Protein AF-A0A1V5BMU2-F1 (afdb_monomer)

pLDDT: mean 91.05, std 5.63, range [59.19, 98.0]

Foldseek 3Di:
DLCCCLPPDPAQEDEEEAPVVVLDDPVVSVCSNVVSNHHYHYHDPDLLNCLVDQWDFDDDPNGTDDIDGRDPVSVVVNVVVVVVVVVVNVCVVCVVVVHDDDPVVVD

Sequence (107 aa):
MIADIALVADAPIVLIDEVENAGIDKHRAVRVLAGHGKIIVTATHDPVLMLMHDRRLVMAGGGMDAVIALDSRERQWLKYLSGLDATLLSARDRLREGYRLNPEELA

Structure (mmCIF, N/CA/C/O backbone):
data_AF-A0A1V5BMU2-F1
#
_entry.id   AF-A0A1V5BMU2-F1
#
loop_
_atom_site.group_PDB
_atom_site.id
_atom_site.type_symbol
_atom_site.label_atom_id
_atom_site.label_alt_id
_atom_site.label_comp_id
_atom_site.label_asym_id
_atom_site.label_entity_id
_atom_site.label_seq_id
_atom_site.pdbx_PDB_ins_code
_atom_site.Cartn_x
_atom_site.Cartn_y
_atom_site.Cartn_z
_atom_site.occupancy
_atom_site.B_iso_or_equiv
_atom_site.auth_seq_id
_atom_site.auth_comp_id
_atom_site.auth_asym_id
_atom_site.auth_atom_id
_atom_site.pdbx_PDB_model_num
ATOM 1 N N . MET A 1 1 ? -4.950 14.616 -9.017 1.00 82.19 1 MET A N 1
ATOM 2 C CA . MET A 1 1 ? -5.768 13.914 -8.003 1.00 82.19 1 MET A CA 1
ATOM 3 C C . MET A 1 1 ? -5.036 13.777 -6.673 1.00 82.19 1 MET A C 1
ATOM 5 O O . MET A 1 1 ? -5.357 14.533 -5.774 1.00 82.19 1 MET A O 1
ATOM 9 N N . ILE A 1 2 ? -4.052 12.876 -6.515 1.00 87.56 2 ILE A N 1
ATOM 10 C CA . ILE A 1 2 ? -3.412 12.643 -5.199 1.00 87.56 2 ILE A CA 1
ATOM 11 C C . ILE A 1 2 ? -2.796 13.914 -4.601 1.00 87.56 2 ILE A C 1
ATOM 13 O O . ILE A 1 2 ? -3.041 14.218 -3.439 1.00 87.56 2 ILE A O 1
ATOM 17 N N . ALA A 1 3 ? -2.026 14.668 -5.391 1.00 87.75 3 ALA A N 1
ATOM 18 C CA . ALA A 1 3 ? -1.405 15.908 -4.926 1.00 87.75 3 ALA A CA 1
ATOM 19 C C . ALA A 1 3 ? -2.447 16.954 -4.495 1.00 87.75 3 ALA A C 1
ATOM 21 O O . ALA A 1 3 ? -2.278 17.588 -3.462 1.00 87.75 3 ALA A O 1
ATOM 22 N N . ASP A 1 4 ? -3.549 17.079 -5.235 1.00 89.94 4 ASP A N 1
ATOM 23 C CA . ASP A 1 4 ? -4.625 18.025 -4.919 1.00 89.94 4 ASP A CA 1
ATOM 24 C C . ASP A 1 4 ? -5.313 17.651 -3.599 1.00 89.94 4 ASP A C 1
ATOM 26 O O . ASP A 1 4 ? -5.529 18.501 -2.738 1.00 89.94 4 ASP A O 1
ATOM 30 N N . ILE A 1 5 ? -5.583 16.357 -3.394 1.00 89.56 5 ILE A N 1
ATOM 31 C CA . ILE A 1 5 ? -6.147 15.849 -2.137 1.00 89.56 5 ILE A CA 1
ATOM 32 C C . ILE A 1 5 ? -5.172 16.081 -0.977 1.00 89.56 5 ILE A C 1
ATOM 34 O O . ILE A 1 5 ? -5.599 16.441 0.118 1.00 89.56 5 ILE A O 1
ATOM 38 N N . ALA A 1 6 ? -3.875 15.872 -1.202 1.00 88.81 6 ALA A N 1
ATOM 39 C CA . ALA A 1 6 ? -2.839 16.001 -0.186 1.00 88.81 6 ALA A CA 1
ATOM 40 C C . ALA A 1 6 ? -2.591 17.458 0.240 1.00 88.81 6 ALA A C 1
ATOM 42 O O . ALA A 1 6 ? -2.470 17.727 1.432 1.00 88.81 6 ALA A O 1
ATOM 43 N N . LEU A 1 7 ? -2.513 18.374 -0.730 1.00 87.44 7 LEU A N 1
ATOM 44 C CA . LEU A 1 7 ? -2.002 19.735 -0.541 1.00 87.44 7 LEU A CA 1
ATOM 45 C C . LEU A 1 7 ? -3.087 20.810 -0.497 1.00 87.44 7 LEU A C 1
ATOM 47 O O . LEU A 1 7 ? -2.887 21.839 0.139 1.00 87.44 7 LEU A O 1
ATOM 51 N N . VAL A 1 8 ? -4.199 20.605 -1.204 1.00 90.44 8 VAL A N 1
ATOM 52 C CA . VAL A 1 8 ? -5.225 21.640 -1.405 1.00 90.44 8 VAL A CA 1
ATOM 53 C C . VAL A 1 8 ? -6.501 21.315 -0.636 1.00 90.44 8 VAL A C 1
ATOM 55 O O . VAL A 1 8 ? -7.152 22.218 -0.120 1.00 90.44 8 VAL A O 1
ATOM 58 N N . ALA A 1 9 ? -6.874 20.037 -0.540 1.00 87.44 9 ALA A N 1
ATOM 59 C CA . ALA A 1 9 ? -8.116 19.656 0.118 1.00 87.44 9 ALA A CA 1
ATOM 60 C C . ALA A 1 9 ? -8.013 19.745 1.649 1.00 87.44 9 ALA A C 1
ATOM 62 O O . ALA A 1 9 ? -7.213 19.040 2.272 1.00 87.44 9 ALA A O 1
ATOM 63 N N . ASP A 1 10 ? -8.920 20.506 2.260 1.00 88.44 10 ASP A N 1
ATOM 64 C CA . ASP A 1 10 ? -9.133 20.555 3.713 1.00 88.44 10 ASP A CA 1
ATOM 65 C C . ASP A 1 10 ? -10.032 19.397 4.189 1.00 88.44 10 ASP A C 1
ATOM 67 O O . ASP A 1 10 ? -11.078 19.568 4.809 1.00 88.44 10 ASP A O 1
ATOM 71 N N . ALA A 1 11 ? -9.662 18.178 3.793 1.00 89.06 11 ALA A N 1
ATOM 72 C CA . ALA A 1 11 ? -10.347 16.952 4.181 1.00 89.06 11 ALA A CA 1
ATOM 73 C C . ALA A 1 11 ? -9.429 16.126 5.098 1.00 89.06 11 ALA A C 1
ATOM 75 O O . ALA A 1 11 ? -8.354 15.706 4.642 1.00 89.06 11 ALA A O 1
ATOM 76 N N . PRO A 1 12 ? -9.823 15.873 6.363 1.00 89.12 12 PRO A N 1
ATOM 77 C CA . PRO A 1 12 ? -9.038 15.056 7.289 1.00 89.12 12 PRO A CA 1
ATOM 78 C C . PRO A 1 12 ? -9.161 13.554 6.996 1.00 89.12 12 PRO A C 1
ATOM 80 O O . PRO A 1 12 ? -8.277 12.785 7.365 1.00 89.12 12 PRO A O 1
ATOM 83 N N . ILE A 1 13 ? -10.242 13.137 6.326 1.00 93.38 13 ILE A N 1
ATOM 84 C CA . ILE A 1 13 ? -10.510 11.749 5.943 1.00 93.38 13 ILE A CA 1
ATOM 85 C C . ILE A 1 13 ? -10.649 11.681 4.425 1.00 93.38 13 ILE A C 1
ATOM 87 O O . ILE A 1 13 ? -11.363 12.484 3.825 1.00 93.38 13 ILE A O 1
ATOM 91 N N . VAL A 1 14 ? -9.980 10.708 3.816 1.00 92.94 14 VAL A N 1
ATOM 92 C CA . VAL A 1 14 ? -10.010 10.450 2.378 1.00 92.94 14 VAL A CA 1
ATOM 93 C C . VAL A 1 14 ? -10.449 9.008 2.157 1.00 92.94 14 VAL A C 1
ATOM 95 O O . VAL A 1 14 ? -9.803 8.084 2.647 1.00 92.94 14 VAL A O 1
ATOM 98 N N . LEU A 1 15 ? -11.538 8.827 1.409 1.00 93.19 15 LEU A N 1
ATOM 99 C CA . LEU A 1 15 ? -11.965 7.526 0.902 1.00 93.19 15 LEU A CA 1
ATOM 100 C C . LEU A 1 15 ? -11.461 7.372 -0.532 1.00 93.19 15 LEU A C 1
ATOM 102 O O . LEU A 1 15 ? -11.671 8.265 -1.354 1.00 93.19 15 LEU A O 1
ATOM 106 N N . ILE A 1 16 ? -10.804 6.256 -0.822 1.00 90.88 16 ILE A N 1
ATOM 107 C CA . ILE A 1 16 ? -10.307 5.941 -2.158 1.00 90.88 16 ILE A CA 1
ATOM 108 C C . ILE A 1 16 ? -10.808 4.558 -2.544 1.00 90.88 16 ILE A C 1
ATOM 110 O O . ILE A 1 16 ? -10.692 3.616 -1.762 1.00 90.88 16 ILE A O 1
ATOM 114 N N . ASP A 1 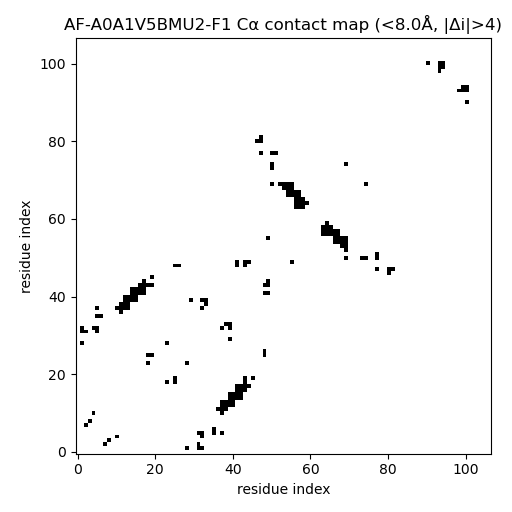17 ? -11.354 4.451 -3.745 1.00 91.25 17 ASP A N 1
ATOM 115 C CA . ASP A 1 17 ? -11.810 3.194 -4.320 1.00 91.25 17 ASP A CA 1
ATOM 116 C C . ASP A 1 17 ? -10.958 2.865 -5.545 1.00 91.25 17 ASP A C 1
ATOM 118 O O . ASP A 1 17 ? -10.612 3.769 -6.312 1.00 91.25 17 ASP A O 1
ATOM 122 N N . GLU A 1 18 ? -10.575 1.597 -5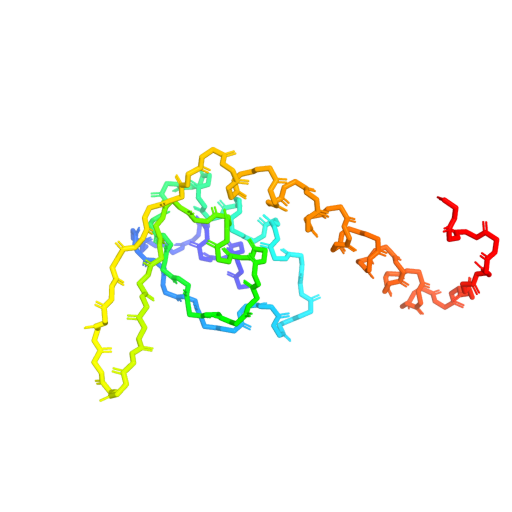.680 1.00 86.88 18 GLU A N 1
ATOM 123 C CA . GLU A 1 18 ? -9.818 1.045 -6.812 1.00 86.88 18 GLU A CA 1
ATOM 124 C C . GLU A 1 18 ? -8.619 1.900 -7.281 1.00 86.88 18 GLU A C 1
ATOM 126 O O . GLU A 1 18 ? -8.357 2.062 -8.478 1.00 86.88 18 GLU A O 1
ATOM 131 N N . VAL A 1 19 ? -7.853 2.474 -6.347 1.00 85.88 19 VAL A N 1
ATOM 132 C CA . VAL A 1 19 ? -6.709 3.348 -6.677 1.00 85.88 19 VAL A CA 1
ATOM 133 C C . VAL A 1 19 ? -5.645 2.636 -7.520 1.00 85.88 19 VAL A C 1
ATOM 135 O O . VAL A 1 19 ? -4.931 3.273 -8.299 1.00 85.88 19 VAL A O 1
ATOM 138 N N . GLU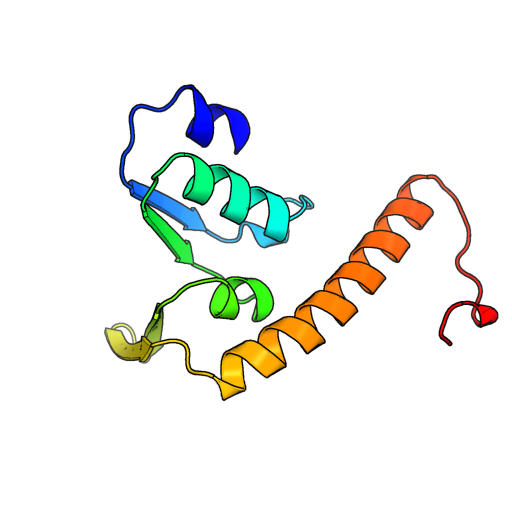 A 1 20 ? -5.557 1.311 -7.394 1.00 85.94 20 GLU A N 1
ATOM 139 C CA . GLU A 1 20 ? -4.706 0.433 -8.190 1.00 85.94 20 GLU A CA 1
ATOM 140 C C . GLU A 1 20 ? -5.004 0.510 -9.698 1.00 85.94 20 GLU A C 1
ATOM 142 O O . GLU A 1 20 ? -4.081 0.409 -10.512 1.00 85.94 20 GLU A O 1
ATOM 147 N N . ASN A 1 21 ? -6.255 0.786 -10.085 1.00 83.19 21 ASN A N 1
ATOM 148 C CA . ASN A 1 21 ? -6.697 0.800 -11.481 1.00 83.19 21 ASN A CA 1
ATOM 149 C C . ASN A 1 21 ? -6.315 2.092 -12.224 1.00 83.19 21 ASN A C 1
ATOM 151 O O . ASN A 1 21 ? -6.363 2.141 -13.453 1.00 83.19 21 ASN A O 1
ATOM 155 N N . ALA A 1 22 ? -5.860 3.133 -11.518 1.00 81.50 22 ALA A N 1
ATOM 156 C CA . ALA A 1 22 ? -5.504 4.417 -12.129 1.00 81.50 22 ALA A CA 1
ATOM 157 C C . ALA A 1 22 ? -4.139 4.410 -12.855 1.00 81.50 22 ALA A C 1
ATOM 159 O O . ALA A 1 22 ? -3.727 5.427 -13.417 1.00 81.50 22 ALA A O 1
ATOM 160 N N . GLY A 1 23 ? -3.400 3.293 -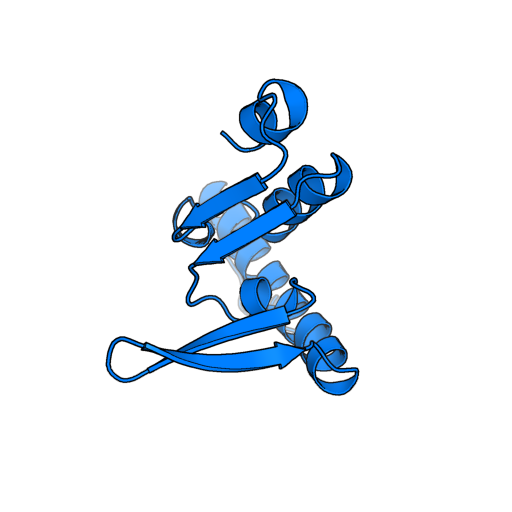12.826 1.00 77.31 23 GLY A N 1
ATOM 161 C CA . GLY A 1 23 ? -2.083 3.181 -13.463 1.00 77.31 23 GLY A CA 1
ATOM 162 C C . GLY A 1 23 ? -0.996 4.053 -12.817 1.00 77.31 23 GLY A C 1
ATOM 163 O O . GLY A 1 23 ? 0.029 4.324 -13.448 1.00 77.31 23 GLY A O 1
ATOM 164 N N . ILE A 1 24 ? -1.216 4.496 -11.575 1.00 80.88 24 ILE A N 1
ATOM 165 C CA . ILE A 1 24 ? -0.279 5.294 -10.774 1.00 80.88 24 ILE A CA 1
ATOM 166 C C . ILE A 1 24 ? 0.553 4.409 -9.837 1.00 80.88 24 ILE A C 1
ATOM 168 O O . ILE A 1 24 ? 0.257 3.233 -9.637 1.00 80.88 24 ILE A O 1
ATOM 172 N N . ASP A 1 25 ? 1.603 4.978 -9.247 1.00 85.94 25 ASP A N 1
ATOM 173 C CA . ASP A 1 25 ? 2.334 4.344 -8.147 1.00 85.94 25 ASP A CA 1
ATOM 174 C C . ASP A 1 25 ? 1.486 4.406 -6.865 1.00 85.94 25 ASP A C 1
ATOM 176 O O . ASP A 1 25 ? 1.415 5.432 -6.174 1.00 85.94 25 ASP A O 1
ATOM 180 N N . LYS A 1 26 ? 0.832 3.283 -6.564 1.00 87.00 26 LYS A N 1
ATOM 181 C CA . LYS A 1 26 ? -0.046 3.113 -5.404 1.00 87.00 26 LYS A CA 1
ATOM 182 C C . LYS A 1 26 ? 0.694 3.283 -4.070 1.00 87.00 26 LYS A C 1
ATOM 184 O O . LYS A 1 26 ? 0.159 3.900 -3.147 1.00 87.00 26 LYS A O 1
ATOM 189 N N . HIS A 1 27 ? 1.960 2.862 -3.983 1.00 87.19 27 HIS A N 1
ATOM 190 C CA . HIS A 1 27 ? 2.771 3.045 -2.778 1.00 87.19 27 HIS A CA 1
ATOM 191 C C . HIS A 1 27 ? 3.048 4.515 -2.496 1.00 87.19 27 HIS A C 1
ATOM 193 O O . HIS A 1 27 ? 3.051 4.961 -1.344 1.00 87.19 27 HIS A O 1
ATOM 199 N N . ARG A 1 28 ? 3.368 5.270 -3.545 1.00 87.69 28 ARG A N 1
ATOM 200 C CA . ARG A 1 28 ? 3.625 6.702 -3.438 1.00 87.69 28 ARG A CA 1
ATOM 201 C C . ARG A 1 28 ? 2.341 7.459 -3.125 1.00 87.69 28 ARG A C 1
ATOM 203 O O . ARG A 1 28 ? 2.382 8.362 -2.296 1.00 87.69 28 ARG A O 1
ATOM 210 N N . ALA A 1 29 ? 1.215 7.060 -3.713 1.00 88.38 29 ALA A N 1
ATOM 211 C CA . ALA A 1 29 ? -0.078 7.682 -3.460 1.00 88.38 29 ALA A CA 1
ATOM 212 C C . ALA A 1 29 ? -0.472 7.636 -1.974 1.00 88.38 29 ALA A C 1
ATOM 214 O O . ALA A 1 29 ? -0.680 8.686 -1.362 1.00 88.38 29 ALA A O 1
ATOM 215 N N . VAL A 1 30 ? -0.484 6.439 -1.375 1.00 88.69 30 VAL A N 1
ATOM 216 C CA . VAL A 1 30 ? -0.832 6.254 0.045 1.00 88.69 30 VAL A CA 1
ATOM 217 C C . VAL A 1 30 ? 0.165 6.972 0.959 1.00 88.69 30 VAL A C 1
ATOM 219 O O . VAL A 1 30 ? -0.245 7.670 1.884 1.00 88.69 30 VAL A O 1
ATOM 222 N N . ARG A 1 31 ? 1.476 6.877 0.680 1.00 88.88 31 ARG A N 1
ATOM 223 C CA . ARG A 1 31 ? 2.512 7.551 1.489 1.00 88.88 31 ARG A CA 1
ATOM 224 C C . ARG A 1 31 ? 2.391 9.070 1.480 1.00 88.88 31 ARG A C 1
ATOM 226 O O . ARG A 1 31 ? 2.580 9.682 2.525 1.00 88.88 31 ARG A O 1
ATOM 233 N N . VAL A 1 32 ? 2.092 9.673 0.329 1.00 91.06 32 VAL A N 1
ATOM 234 C CA . VAL A 1 32 ? 1.898 11.126 0.231 1.00 91.06 32 VAL A CA 1
ATOM 235 C C . VAL A 1 32 ? 0.708 11.545 1.087 1.00 91.06 32 VAL A C 1
ATOM 237 O O . VAL A 1 32 ? 0.851 12.412 1.940 1.00 91.06 32 VAL A O 1
ATOM 240 N N . LEU A 1 33 ? -0.444 10.894 0.926 1.00 90.69 33 LEU A N 1
ATOM 241 C CA . LEU A 1 33 ? -1.645 11.232 1.694 1.00 90.69 33 LEU A CA 1
ATOM 242 C C . LEU A 1 33 ? -1.434 11.067 3.207 1.00 90.69 33 LEU A C 1
ATOM 244 O O . LEU A 1 33 ? -1.771 11.971 3.972 1.00 90.69 33 LEU A O 1
ATOM 248 N N . ALA A 1 34 ? -0.808 9.967 3.630 1.00 87.62 34 ALA A N 1
ATOM 249 C CA . ALA A 1 34 ? -0.524 9.701 5.038 1.00 87.62 34 ALA A CA 1
ATOM 250 C C . ALA A 1 34 ? 0.493 10.700 5.614 1.00 87.62 34 ALA A C 1
ATOM 252 O O . ALA A 1 34 ? 0.332 11.175 6.736 1.00 87.62 34 ALA A O 1
ATOM 253 N N . GLY A 1 35 ? 1.513 11.073 4.831 1.00 89.25 35 GLY A N 1
ATOM 254 C CA . GLY A 1 35 ? 2.514 12.074 5.212 1.00 89.25 35 GLY A CA 1
ATOM 255 C C . GLY A 1 35 ? 1.934 13.472 5.447 1.00 89.25 35 GLY A C 1
ATOM 256 O O . GLY A 1 35 ? 2.507 14.245 6.208 1.00 89.25 35 GLY A O 1
ATOM 257 N N . HIS A 1 36 ? 0.774 13.774 4.861 1.00 91.56 36 HIS A N 1
ATOM 258 C CA . HIS A 1 36 ? 0.015 15.003 5.108 1.00 91.56 36 HIS A CA 1
ATOM 259 C C . HIS A 1 36 ? -1.007 14.875 6.253 1.00 91.56 36 HIS A C 1
ATOM 261 O O . HIS A 1 36 ? -1.883 15.724 6.393 1.00 91.56 36 HIS A O 1
ATOM 267 N N . GLY A 1 37 ? -0.908 13.828 7.081 1.00 89.62 37 GLY A N 1
ATOM 268 C CA . GLY A 1 37 ? -1.741 13.652 8.274 1.00 89.62 37 GLY A CA 1
ATOM 269 C C . GLY A 1 37 ? -3.194 13.277 7.980 1.00 89.62 37 GLY A C 1
ATOM 270 O O . GLY A 1 37 ? -4.056 13.466 8.835 1.00 89.62 37 GLY A O 1
ATOM 271 N N . LYS A 1 38 ? -3.481 12.764 6.779 1.00 91.25 38 LYS A N 1
ATOM 272 C CA . LYS A 1 38 ? -4.835 12.367 6.376 1.00 91.25 38 LYS A CA 1
ATOM 273 C C . LYS A 1 38 ? -5.116 10.930 6.797 1.00 91.25 38 LYS A C 1
ATOM 275 O O . LYS A 1 38 ? -4.275 10.049 6.622 1.00 91.25 38 LYS A O 1
ATOM 280 N N . ILE A 1 39 ? -6.320 10.686 7.310 1.00 92.56 39 ILE A N 1
ATOM 281 C CA . ILE A 1 39 ? -6.837 9.336 7.546 1.00 92.56 39 ILE A CA 1
ATOM 282 C C . ILE A 1 39 ? -7.299 8.783 6.202 1.00 92.56 39 ILE A C 1
ATOM 284 O O . ILE A 1 39 ? -8.144 9.383 5.538 1.00 92.56 39 ILE A O 1
ATOM 288 N N . ILE A 1 40 ? -6.749 7.640 5.804 1.00 92.81 40 ILE A N 1
ATOM 289 C CA . ILE A 1 40 ? -7.035 7.020 4.51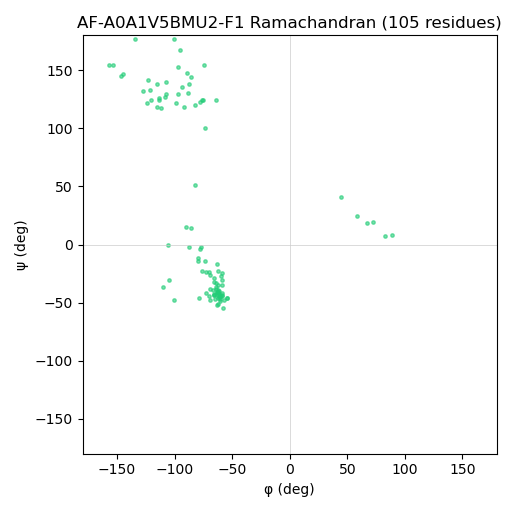2 1.00 92.81 40 ILE A CA 1
ATOM 290 C C . ILE A 1 40 ? -7.885 5.776 4.744 1.00 92.81 40 ILE A C 1
ATOM 292 O O . ILE A 1 40 ? -7.513 4.897 5.521 1.00 92.81 40 ILE A O 1
ATOM 296 N N . VAL A 1 41 ? -9.015 5.706 4.051 1.00 94.44 41 VAL A N 1
ATOM 297 C CA . VAL A 1 41 ? -9.836 4.503 3.937 1.00 94.44 41 VAL A CA 1
ATOM 298 C C . VAL A 1 41 ? -9.775 4.064 2.485 1.00 94.44 41 VAL A C 1
ATOM 300 O O . VAL A 1 41 ? -10.087 4.850 1.593 1.00 94.44 41 VAL A O 1
ATOM 303 N N . THR A 1 42 ? -9.368 2.822 2.250 1.00 93.12 42 THR A N 1
ATOM 304 C CA . THR A 1 42 ? -9.208 2.302 0.890 1.00 93.12 42 THR A CA 1
ATOM 305 C C . THR A 1 42 ? -10.104 1.088 0.693 1.00 93.12 42 THR A C 1
ATOM 307 O O . THR A 1 42 ? -10.012 0.126 1.456 1.00 93.12 42 THR A O 1
ATOM 310 N N . ALA A 1 43 ? -10.961 1.135 -0.324 1.00 93.31 43 ALA A N 1
ATOM 311 C CA . ALA A 1 43 ? -11.643 -0.029 -0.868 1.00 93.31 43 ALA A CA 1
ATOM 312 C C . ALA A 1 43 ? -10.779 -0.574 -2.010 1.00 93.31 43 ALA A C 1
ATOM 314 O O . ALA A 1 43 ? -10.442 0.144 -2.949 1.00 93.31 43 ALA A O 1
ATOM 315 N N . THR A 1 44 ? -10.304 -1.808 -1.866 1.00 92.19 44 THR A N 1
ATOM 316 C CA . THR A 1 44 ? -9.324 -2.377 -2.794 1.00 92.19 44 THR A CA 1
ATOM 317 C C . THR A 1 44 ? -9.371 -3.896 -2.766 1.00 92.19 44 THR A C 1
ATOM 319 O O . THR A 1 44 ? -9.749 -4.502 -1.759 1.00 92.19 44 THR A O 1
ATOM 322 N N . HIS A 1 45 ? -8.953 -4.502 -3.872 1.00 91.38 45 HIS A N 1
ATOM 323 C CA . HIS A 1 45 ? -8.666 -5.932 -3.972 1.00 91.38 45 HIS A CA 1
ATOM 324 C C . HIS A 1 45 ? -7.153 -6.213 -4.027 1.00 91.38 45 HIS A C 1
ATOM 326 O O . HIS A 1 45 ? -6.740 -7.372 -4.080 1.00 91.38 45 HIS A O 1
ATOM 332 N N . ASP A 1 46 ? -6.322 -5.169 -3.988 1.00 92.50 46 ASP A N 1
ATOM 333 C CA . ASP A 1 46 ? -4.872 -5.270 -4.074 1.00 92.50 46 ASP A CA 1
ATOM 334 C C . ASP A 1 46 ? -4.258 -5.624 -2.701 1.00 92.50 46 ASP A C 1
ATOM 336 O O . ASP A 1 46 ? -4.386 -4.864 -1.732 1.00 92.50 46 ASP A O 1
ATOM 340 N N . PRO A 1 47 ? -3.547 -6.761 -2.584 1.00 93.44 47 PRO A N 1
ATOM 341 C CA . PRO A 1 47 ? -3.012 -7.223 -1.306 1.00 93.44 47 PRO A CA 1
ATOM 342 C C . PRO A 1 47 ? -1.881 -6.336 -0.775 1.00 93.44 47 PRO A C 1
ATOM 344 O O . PRO A 1 47 ? -1.674 -6.268 0.436 1.00 93.44 47 PRO A O 1
ATOM 347 N N . VAL A 1 48 ? -1.148 -5.636 -1.643 1.00 93.81 48 VAL A N 1
ATOM 348 C CA . VAL A 1 48 ? -0.102 -4.705 -1.215 1.00 93.81 48 VAL A CA 1
ATOM 349 C C . VAL A 1 48 ? -0.751 -3.506 -0.537 1.00 93.81 48 VAL A C 1
ATOM 351 O O . VAL A 1 48 ? -0.369 -3.164 0.581 1.00 93.81 48 VAL A O 1
ATOM 354 N N . LEU A 1 49 ? -1.780 -2.920 -1.151 1.00 93.31 49 LEU A N 1
ATOM 355 C CA . LEU A 1 49 ? -2.541 -1.828 -0.548 1.00 93.31 49 LEU A CA 1
ATOM 356 C C . LEU A 1 49 ? -3.216 -2.248 0.754 1.00 93.31 49 LEU A C 1
ATOM 358 O O . LEU A 1 49 ? -3.116 -1.510 1.733 1.00 93.31 49 LEU A O 1
ATOM 362 N N . MET A 1 50 ? -3.832 -3.432 0.814 1.00 93.94 50 MET A N 1
ATOM 363 C CA . MET A 1 50 ? -4.406 -3.955 2.062 1.00 93.94 50 MET A CA 1
ATOM 364 C C . MET A 1 50 ? -3.375 -3.984 3.197 1.00 93.94 50 MET A C 1
ATOM 366 O O . MET A 1 50 ? -3.665 -3.539 4.305 1.00 93.94 50 MET A O 1
ATOM 370 N N . LEU A 1 51 ? -2.164 -4.475 2.918 1.00 94.75 51 LEU A N 1
ATOM 371 C CA . LEU A 1 51 ? -1.101 -4.621 3.914 1.00 94.75 51 LEU A CA 1
ATOM 372 C C . LEU A 1 51 ? -0.350 -3.317 4.225 1.00 94.75 51 LEU A C 1
ATOM 374 O O . LEU A 1 51 ? 0.364 -3.248 5.223 1.00 94.75 51 LEU A O 1
ATOM 37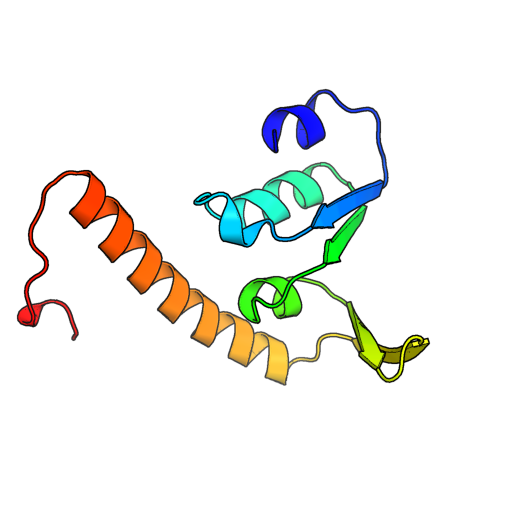8 N N . MET A 1 52 ? -0.499 -2.279 3.398 1.00 92.75 52 MET A N 1
ATOM 379 C CA . MET A 1 52 ? 0.033 -0.940 3.677 1.00 92.75 52 MET A CA 1
ATOM 380 C C . MET A 1 52 ? -0.750 -0.186 4.762 1.00 92.75 52 MET A C 1
ATOM 382 O O . MET A 1 52 ? -0.254 0.827 5.255 1.00 92.75 52 MET A O 1
ATOM 386 N N . HIS A 1 53 ? -1.945 -0.655 5.131 1.00 93.44 53 HIS A N 1
ATOM 387 C CA . HIS A 1 53 ? -2.769 -0.064 6.183 1.00 93.44 53 HIS A CA 1
ATOM 388 C C . HIS A 1 53 ? -2.574 -0.792 7.518 1.00 93.44 53 HIS A C 1
ATOM 390 O O . HIS A 1 53 ? -2.288 -1.987 7.562 1.00 93.44 53 HIS A O 1
ATOM 396 N N . ASP A 1 54 ? -2.790 -0.084 8.628 1.00 93.81 54 ASP A N 1
ATOM 397 C CA . ASP A 1 54 ? -2.663 -0.671 9.969 1.00 93.81 54 ASP A CA 1
ATOM 398 C C . ASP A 1 54 ? -3.810 -1.630 10.317 1.00 93.81 54 ASP A C 1
ATOM 400 O O . ASP A 1 54 ? -3.670 -2.484 11.196 1.00 93.81 54 ASP A O 1
ATOM 404 N N . ARG A 1 55 ? -4.969 -1.473 9.667 1.00 95.50 55 ARG A N 1
ATOM 405 C CA . ARG A 1 55 ? -6.164 -2.298 9.871 1.00 95.50 55 ARG A CA 1
ATOM 406 C C . ARG A 1 55 ? -6.912 -2.487 8.556 1.00 95.50 55 ARG A C 1
ATOM 408 O O . ARG A 1 55 ? -6.977 -1.558 7.756 1.00 95.50 55 ARG A O 1
ATOM 415 N N . ARG A 1 56 ? -7.547 -3.649 8.383 1.00 96.19 56 ARG A N 1
ATOM 416 C CA . ARG A 1 56 ? -8.506 -3.919 7.301 1.00 96.19 56 ARG A CA 1
ATOM 417 C C . ARG A 1 56 ? -9.858 -4.356 7.856 1.00 96.19 56 ARG A C 1
ATOM 419 O O . ARG A 1 56 ? -9.918 -5.108 8.829 1.00 96.19 56 ARG A O 1
ATOM 426 N N . LEU A 1 57 ? -10.925 -3.894 7.216 1.00 96.56 57 LEU A N 1
ATOM 427 C CA . LEU A 1 57 ? -12.297 -4.323 7.461 1.00 96.56 57 LEU A CA 1
ATOM 428 C C . LEU A 1 57 ? -12.682 -5.358 6.398 1.00 96.56 57 LEU A C 1
ATOM 430 O O . LEU A 1 57 ? -12.618 -5.069 5.206 1.00 96.56 57 LEU A O 1
ATOM 434 N N . VAL A 1 58 ? -13.060 -6.558 6.826 1.00 95.38 58 VAL A N 1
ATOM 435 C CA . VAL A 1 58 ? -13.531 -7.637 5.953 1.00 95.38 58 VAL A CA 1
ATOM 436 C C . VAL A 1 58 ? -15.037 -7.501 5.779 1.00 95.38 58 VAL A C 1
ATOM 438 O O . VAL A 1 58 ? -15.768 -7.375 6.762 1.00 95.38 58 VAL A O 1
ATOM 441 N N . MET A 1 59 ? -15.492 -7.539 4.530 1.00 93.69 59 MET A N 1
ATOM 442 C CA . MET A 1 59 ? -16.906 -7.510 4.170 1.00 93.69 59 MET A CA 1
ATOM 443 C C . MET A 1 59 ? -17.330 -8.900 3.688 1.00 93.69 59 MET A C 1
ATOM 445 O O . MET A 1 59 ? -16.684 -9.463 2.805 1.00 93.69 59 MET A O 1
ATOM 449 N N . ALA A 1 60 ? -18.417 -9.447 4.232 1.00 95.88 60 ALA A N 1
ATOM 450 C CA . ALA A 1 60 ? -18.989 -10.722 3.800 1.00 95.88 60 ALA A CA 1
ATOM 451 C C . ALA A 1 60 ? -20.517 -10.709 3.947 1.00 95.88 60 ALA A C 1
ATOM 453 O O . ALA A 1 60 ? -21.061 -10.086 4.856 1.00 95.88 60 ALA A O 1
ATOM 454 N N . GLY A 1 61 ? -21.231 -11.366 3.026 1.00 94.44 61 GLY A N 1
ATOM 455 C CA . GLY A 1 61 ? -22.694 -11.505 3.106 1.00 94.44 61 GLY A CA 1
ATOM 456 C C . GLY A 1 61 ? -23.478 -10.183 3.140 1.00 94.44 61 GLY A C 1
ATOM 457 O O . GLY A 1 61 ? -24.585 -10.149 3.663 1.00 94.44 61 GLY A O 1
ATOM 458 N N . GLY A 1 62 ? -22.909 -9.091 2.617 1.00 94.31 62 GLY A N 1
ATOM 459 C CA . GLY A 1 62 ? -23.519 -7.756 2.656 1.00 94.31 62 GLY A CA 1
ATOM 460 C C . GLY A 1 62 ? -23.302 -6.980 3.962 1.00 94.31 62 GLY A C 1
ATOM 461 O O . GLY A 1 62 ? -23.883 -5.910 4.121 1.00 94.31 62 GLY A O 1
ATOM 462 N N . GLY A 1 63 ? -22.470 -7.480 4.881 1.00 95.62 63 GLY A N 1
ATOM 463 C CA . GLY A 1 63 ? -22.148 -6.822 6.148 1.00 95.62 63 GLY A CA 1
ATOM 464 C C . GLY A 1 63 ? -20.655 -6.812 6.476 1.00 95.62 63 GLY A C 1
ATOM 465 O O . GLY A 1 63 ? -19.8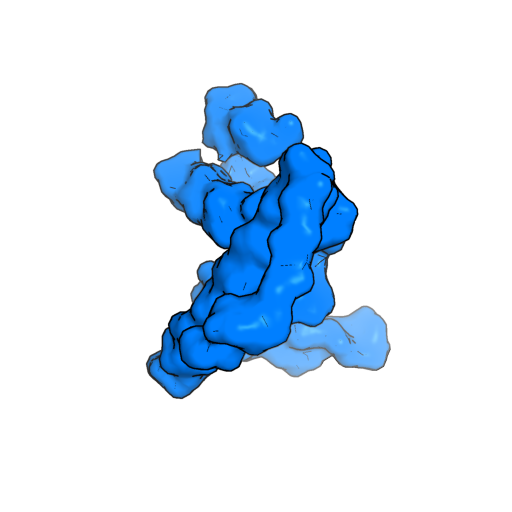29 -7.361 5.745 1.00 95.62 63 GLY A O 1
ATOM 466 N N . MET A 1 64 ? -20.323 -6.163 7.594 1.00 96.44 64 MET A N 1
ATOM 467 C CA . MET A 1 64 ? -18.989 -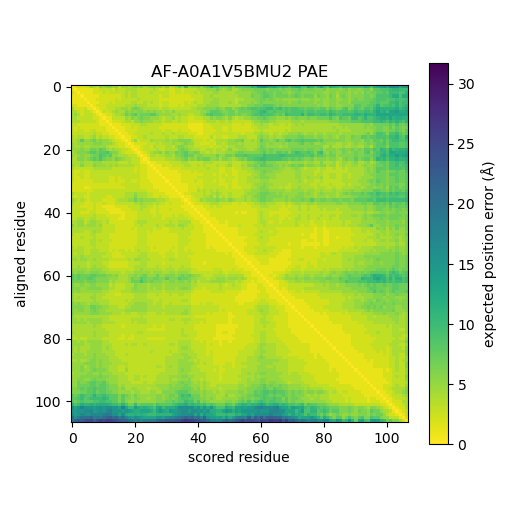6.208 8.195 1.00 96.44 64 MET A CA 1
ATOM 468 C C . MET A 1 64 ? -18.803 -7.543 8.916 1.00 96.44 64 MET A C 1
ATOM 470 O O . MET A 1 64 ? -19.590 -7.875 9.798 1.00 96.44 64 MET A O 1
ATOM 474 N N . ASP A 1 65 ? -17.758 -8.277 8.553 1.00 98.00 65 ASP A N 1
ATOM 475 C CA . ASP A 1 65 ? -17.460 -9.607 9.089 1.00 98.00 65 ASP A CA 1
ATOM 476 C C . ASP A 1 65 ? -16.372 -9.554 10.171 1.00 98.00 65 ASP A C 1
ATOM 478 O O . ASP A 1 65 ? -16.540 -10.080 11.269 1.00 98.00 65 ASP A O 1
ATOM 482 N N . ALA A 1 66 ? -15.267 -8.849 9.903 1.00 97.50 66 ALA A N 1
ATOM 483 C CA . ALA A 1 66 ? -14.139 -8.765 10.829 1.00 97.50 66 ALA A CA 1
ATOM 484 C C . ALA A 1 66 ? -13.326 -7.475 10.667 1.00 97.50 66 ALA A C 1
ATOM 486 O O . ALA A 1 66 ? -13.237 -6.911 9.580 1.00 97.50 66 ALA A O 1
ATOM 487 N N . VAL A 1 67 ? -12.653 -7.047 11.739 1.00 97.19 67 VAL A N 1
ATOM 488 C CA . VAL A 1 67 ? -11.600 -6.020 11.689 1.00 97.19 67 VAL A CA 1
ATOM 489 C C . VAL A 1 67 ? -10.283 -6.668 12.086 1.00 97.19 67 VAL A C 1
ATOM 491 O O . VAL A 1 67 ? -10.140 -7.151 13.208 1.00 97.19 67 VAL A O 1
ATOM 494 N N . ILE A 1 68 ? -9.318 -6.665 11.174 1.00 97.38 68 ILE A N 1
ATOM 495 C CA . ILE A 1 68 ? -8.023 -7.324 11.353 1.00 97.38 68 ILE A CA 1
ATOM 496 C C . ILE A 1 68 ? -6.942 -6.250 11.413 1.00 97.38 68 ILE A C 1
ATOM 498 O O . ILE A 1 68 ? -6.856 -5.408 10.520 1.00 97.38 68 ILE A O 1
ATOM 502 N N . ALA A 1 69 ? -6.136 -6.261 12.474 1.00 97.44 69 ALA A N 1
ATOM 503 C CA . ALA A 1 69 ? -4.963 -5.401 12.592 1.00 97.44 69 ALA A CA 1
ATOM 504 C C . ALA A 1 69 ? -3.752 -6.062 11.928 1.00 97.44 69 ALA A C 1
ATOM 506 O O . ALA A 1 69 ? -3.585 -7.276 12.026 1.00 97.44 69 ALA A O 1
ATOM 507 N N . LEU A 1 70 ? -2.906 -5.249 11.301 1.00 96.19 70 LEU A N 1
ATOM 508 C CA . LEU A 1 70 ? -1.678 -5.709 10.670 1.00 96.19 70 LEU A CA 1
ATOM 509 C C . LEU A 1 70 ? -0.720 -6.275 11.724 1.00 96.19 70 LEU A C 1
ATOM 511 O O . LEU A 1 70 ? -0.339 -5.578 12.670 1.00 96.19 70 LEU A O 1
ATOM 515 N N . ASP A 1 71 ? -0.284 -7.518 11.534 1.00 96.44 71 ASP A N 1
ATOM 516 C CA . ASP A 1 71 ? 0.681 -8.164 12.422 1.00 96.44 71 ASP A CA 1
ATOM 517 C C . ASP A 1 71 ? 2.120 -8.158 11.860 1.00 96.44 71 ASP A C 1
ATOM 519 O O . ASP A 1 71 ? 2.420 -7.676 10.762 1.00 96.44 71 ASP A O 1
ATOM 523 N N . SER A 1 72 ? 3.066 -8.670 12.650 1.00 96.56 72 SER A N 1
ATOM 524 C CA . SER A 1 72 ? 4.479 -8.718 12.263 1.00 96.56 72 SER A CA 1
ATOM 525 C C . SER A 1 72 ? 4.778 -9.712 11.135 1.00 96.56 72 SER A C 1
ATOM 527 O O . SER A 1 72 ? 5.779 -9.540 10.436 1.00 96.56 72 SER A O 1
ATOM 529 N N . ARG A 1 73 ? 3.940 -10.736 10.940 1.00 97.00 73 ARG A N 1
ATOM 530 C CA . ARG A 1 73 ? 4.075 -11.738 9.873 1.00 97.00 73 ARG A CA 1
ATOM 531 C C . ARG A 1 73 ? 3.561 -11.164 8.559 1.00 97.00 73 ARG A C 1
ATOM 533 O O . ARG A 1 73 ? 4.257 -11.218 7.551 1.00 97.00 73 ARG A O 1
ATOM 540 N N . GLU A 1 74 ? 2.399 -10.527 8.583 1.00 97.19 74 GLU A N 1
ATOM 541 C CA . GLU A 1 74 ? 1.830 -9.779 7.467 1.00 97.19 74 GLU A CA 1
ATOM 542 C C . GLU A 1 74 ? 2.760 -8.639 7.023 1.00 97.19 74 GLU A C 1
ATOM 544 O O . GLU A 1 74 ? 2.928 -8.403 5.830 1.00 97.19 74 GLU A O 1
ATOM 549 N N . ARG A 1 75 ? 3.488 -8.001 7.949 1.00 95.56 75 ARG A N 1
ATOM 550 C CA . ARG A 1 75 ? 4.517 -7.007 7.595 1.00 95.56 75 ARG A CA 1
ATOM 551 C C . ARG A 1 75 ? 5.713 -7.605 6.836 1.00 95.56 75 ARG A C 1
ATOM 553 O O . ARG A 1 75 ? 6.343 -6.899 6.049 1.00 95.56 75 ARG A O 1
ATOM 560 N N . GLN A 1 76 ? 6.048 -8.879 7.049 1.00 97.19 76 GLN A N 1
ATOM 561 C CA . GLN A 1 76 ? 7.060 -9.578 6.240 1.00 97.19 76 GLN A CA 1
ATOM 562 C C . GLN A 1 76 ? 6.519 -9.884 4.842 1.00 97.19 76 GLN A C 1
ATOM 564 O O . GLN A 1 76 ? 7.213 -9.640 3.856 1.00 97.19 76 GLN A O 1
ATOM 569 N N . TRP A 1 77 ? 5.260 -10.317 4.755 1.00 97.00 77 TRP A N 1
ATOM 570 C CA . TRP A 1 77 ? 4.566 -10.492 3.480 1.00 97.00 77 TRP A CA 1
ATOM 571 C C . TRP A 1 77 ? 4.483 -9.199 2.678 1.00 97.00 77 TRP A C 1
ATOM 573 O O . TRP A 1 77 ? 4.772 -9.217 1.485 1.00 97.00 77 TRP A O 1
ATOM 583 N N . LEU A 1 78 ? 4.199 -8.065 3.326 1.00 95.44 78 LEU A N 1
ATOM 584 C CA . LEU A 1 78 ? 4.207 -6.760 2.670 1.00 95.44 78 LEU A CA 1
ATOM 585 C C . LEU A 1 78 ? 5.546 -6.491 1.982 1.00 95.44 78 LEU A C 1
ATOM 587 O O . LEU A 1 78 ? 5.552 -6.064 0.832 1.00 95.44 78 LEU A O 1
ATOM 591 N N . LYS A 1 79 ? 6.680 -6.753 2.647 1.00 95.25 79 LYS A N 1
ATOM 592 C CA . LYS A 1 79 ? 8.008 -6.547 2.043 1.00 95.25 79 LYS A CA 1
ATOM 593 C C . LYS A 1 79 ? 8.203 -7.409 0.798 1.00 95.25 79 LYS A C 1
ATOM 595 O O . LYS A 1 79 ? 8.678 -6.900 -0.211 1.00 95.25 79 LYS A O 1
ATOM 600 N N . TYR A 1 80 ? 7.824 -8.683 0.871 1.00 96.38 80 TYR A N 1
ATOM 601 C CA . TYR A 1 80 ? 7.924 -9.607 -0.257 1.00 96.38 80 TYR A CA 1
ATOM 602 C C . TYR A 1 80 ? 7.042 -9.166 -1.435 1.00 96.38 80 TYR A C 1
ATOM 604 O O . TYR A 1 80 ? 7.540 -8.985 -2.544 1.00 96.38 80 TYR A O 1
ATOM 612 N N . LEU A 1 81 ? 5.755 -8.913 -1.181 1.00 95.69 81 LEU A N 1
ATOM 613 C CA . LEU A 1 81 ? 4.795 -8.505 -2.209 1.00 95.69 81 LEU A CA 1
ATOM 614 C C . LEU A 1 81 ? 5.143 -7.141 -2.820 1.00 95.69 81 LEU A C 1
ATOM 616 O O . LEU A 1 81 ? 5.014 -6.972 -4.027 1.00 95.69 81 LEU A O 1
ATOM 620 N N . SER A 1 82 ? 5.655 -6.198 -2.022 1.00 92.75 82 SER A N 1
ATOM 621 C CA . SER A 1 82 ? 6.136 -4.902 -2.530 1.00 92.75 82 SER A CA 1
ATOM 622 C C . SER A 1 82 ? 7.337 -5.061 -3.467 1.00 92.75 82 SER A C 1
ATOM 624 O O . SER A 1 82 ? 7.490 -4.283 -4.402 1.00 92.75 82 SER A O 1
ATOM 626 N N . GLY A 1 83 ? 8.196 -6.059 -3.229 1.00 93.06 83 GLY A N 1
ATOM 627 C CA . GLY A 1 83 ? 9.307 -6.379 -4.127 1.00 93.06 83 GLY A CA 1
ATOM 628 C C . GLY A 1 83 ? 8.814 -6.858 -5.492 1.00 93.06 83 GLY A C 1
ATOM 629 O O . GLY A 1 83 ? 9.255 -6.343 -6.515 1.00 93.06 83 GLY A O 1
ATOM 630 N N . LEU A 1 84 ? 7.842 -7.777 -5.502 1.00 92.56 84 LEU A N 1
ATOM 631 C CA . LEU A 1 84 ? 7.206 -8.242 -6.740 1.00 92.56 84 LEU A CA 1
ATOM 632 C C . LEU A 1 84 ? 6.504 -7.100 -7.484 1.00 92.56 84 LEU A C 1
ATOM 634 O O . LEU A 1 84 ? 6.634 -6.980 -8.702 1.00 92.56 84 LEU A O 1
ATOM 638 N N . ASP A 1 85 ? 5.791 -6.244 -6.751 1.00 91.12 85 ASP A N 1
ATOM 639 C CA . ASP A 1 85 ? 5.106 -5.088 -7.325 1.00 91.12 85 ASP A CA 1
ATOM 640 C C . ASP A 1 85 ? 6.084 -4.102 -7.973 1.00 91.12 85 ASP A C 1
ATOM 642 O O . ASP A 1 85 ? 5.852 -3.643 -9.089 1.00 91.12 85 ASP A O 1
ATOM 646 N N . ALA A 1 86 ? 7.223 -3.838 -7.327 1.00 89.38 86 ALA A N 1
ATOM 647 C CA . ALA A 1 86 ? 8.270 -2.987 -7.881 1.00 89.38 86 ALA A CA 1
A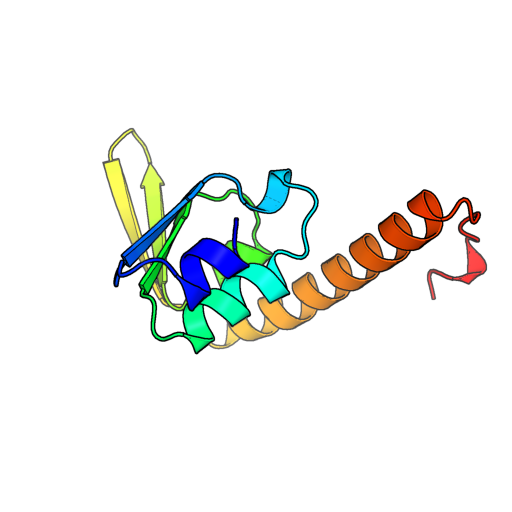TOM 648 C C . ALA A 1 86 ? 8.859 -3.560 -9.182 1.00 89.38 86 ALA A C 1
ATOM 650 O O . ALA A 1 86 ? 9.095 -2.808 -10.131 1.00 89.38 86 ALA A O 1
ATOM 651 N N . THR A 1 87 ? 9.051 -4.880 -9.263 1.00 90.62 87 THR A N 1
ATOM 652 C CA . THR A 1 87 ? 9.488 -5.545 -10.500 1.00 90.62 87 THR A CA 1
ATOM 653 C C . THR A 1 87 ? 8.464 -5.357 -11.621 1.00 90.62 87 THR A C 1
ATOM 655 O O . THR A 1 87 ? 8.832 -4.979 -12.735 1.00 90.62 87 THR A O 1
ATOM 658 N N . LEU A 1 88 ? 7.173 -5.552 -11.332 1.00 89.62 88 LEU A N 1
ATOM 659 C CA . LEU A 1 88 ? 6.093 -5.330 -12.301 1.00 89.62 88 LEU A CA 1
ATOM 660 C C . LEU A 1 88 ? 6.010 -3.865 -12.746 1.00 89.62 88 LEU A C 1
ATOM 662 O O . LEU A 1 88 ? 5.825 -3.587 -13.932 1.00 89.62 88 LEU A O 1
ATOM 666 N N . LEU A 1 89 ? 6.179 -2.930 -11.810 1.00 88.12 89 LEU A N 1
ATOM 667 C CA . LEU A 1 89 ? 6.185 -1.496 -12.075 1.00 88.12 89 LEU A CA 1
ATOM 668 C C . LEU A 1 89 ? 7.318 -1.115 -13.034 1.00 88.12 89 LEU A C 1
ATOM 670 O O . LEU A 1 89 ? 7.075 -0.459 -14.044 1.00 88.12 89 LEU A O 1
ATOM 674 N N . SER A 1 90 ? 8.535 -1.586 -12.757 1.00 89.38 90 SER A N 1
ATOM 675 C CA . SER A 1 90 ? 9.705 -1.333 -13.600 1.00 89.38 90 SER A CA 1
ATOM 676 C C . SER A 1 90 ? 9.532 -1.908 -15.008 1.00 89.38 90 SER A C 1
ATOM 678 O O . SER A 1 90 ? 9.783 -1.217 -15.997 1.00 89.38 90 SER A O 1
ATOM 680 N N . ALA A 1 91 ? 9.037 -3.145 -15.114 1.00 90.94 91 ALA A N 1
ATOM 681 C CA . ALA A 1 91 ? 8.734 -3.766 -16.399 1.00 90.94 91 ALA A CA 1
ATOM 682 C C . ALA A 1 91 ? 7.705 -2.945 -17.195 1.00 90.94 91 ALA A C 1
ATOM 684 O O . ALA A 1 91 ? 7.891 -2.696 -18.388 1.00 90.94 91 ALA A O 1
ATOM 685 N N . ARG A 1 92 ? 6.645 -2.472 -16.528 1.00 89.75 92 ARG A N 1
ATOM 686 C CA . ARG A 1 92 ? 5.618 -1.616 -17.131 1.00 89.75 92 ARG A CA 1
ATOM 687 C C . ARG A 1 92 ? 6.204 -0.308 -17.653 1.00 89.75 92 ARG A C 1
ATOM 689 O O . ARG A 1 92 ? 5.889 0.076 -18.777 1.00 89.75 92 ARG A O 1
ATOM 696 N N . ASP A 1 93 ? 7.030 0.370 -16.866 1.00 90.50 93 ASP A N 1
ATOM 697 C CA . ASP A 1 93 ? 7.598 1.666 -17.246 1.00 90.50 93 ASP A CA 1
ATOM 698 C C . ASP A 1 93 ? 8.538 1.524 -18.451 1.00 90.50 93 ASP A C 1
ATOM 700 O O . ASP A 1 93 ? 8.388 2.245 -19.438 1.00 90.50 93 ASP A O 1
ATOM 704 N N . ARG A 1 94 ? 9.394 0.495 -18.462 1.00 92.56 94 ARG A N 1
ATOM 705 C CA . ARG A 1 94 ? 10.248 0.175 -19.618 1.00 92.56 94 ARG A CA 1
ATOM 706 C C . ARG A 1 94 ? 9.449 -0.096 -20.892 1.00 92.56 94 ARG A C 1
ATOM 708 O O . ARG A 1 94 ? 9.810 0.391 -21.962 1.00 92.56 94 ARG A O 1
ATOM 715 N N . LEU A 1 95 ? 8.360 -0.859 -20.788 1.00 93.25 95 LEU A N 1
ATOM 716 C CA . LEU A 1 95 ? 7.480 -1.127 -21.928 1.00 93.25 95 LEU A CA 1
ATOM 717 C C . LEU A 1 95 ? 6.800 0.154 -22.437 1.00 93.25 95 LEU A C 1
ATOM 719 O O . LEU A 1 95 ? 6.671 0.331 -23.647 1.00 93.25 95 LEU A O 1
ATOM 723 N N . ARG A 1 96 ? 6.399 1.069 -21.544 1.00 91.81 96 ARG A N 1
ATOM 724 C CA . ARG A 1 96 ? 5.818 2.373 -21.925 1.00 91.81 96 ARG A CA 1
ATOM 725 C C . ARG A 1 96 ? 6.816 3.274 -22.644 1.00 91.81 96 ARG A C 1
ATOM 727 O O . ARG A 1 96 ? 6.415 4.035 -23.519 1.00 91.81 96 ARG A O 1
ATOM 734 N N . GLU A 1 97 ? 8.092 3.166 -22.300 1.00 95.44 97 GLU A N 1
ATOM 735 C CA . GLU A 1 97 ? 9.193 3.864 -22.971 1.00 95.44 97 GLU A CA 1
ATOM 736 C C . GLU A 1 97 ? 9.599 3.205 -24.305 1.00 95.44 97 GLU A C 1
ATOM 738 O O . GLU A 1 97 ? 10.422 3.745 -25.040 1.00 95.44 97 GLU A O 1
ATOM 743 N N . GLY A 1 98 ? 8.994 2.063 -24.657 1.00 95.62 98 GLY A N 1
ATOM 744 C CA . GLY A 1 98 ? 9.220 1.361 -25.923 1.00 95.62 98 GLY A CA 1
ATOM 745 C C . GLY A 1 98 ? 10.370 0.351 -25.896 1.00 95.62 98 GLY A C 1
ATOM 746 O O . GLY A 1 98 ? 10.727 -0.196 -26.943 1.00 95.62 98 GLY A O 1
ATOM 747 N N . TYR A 1 99 ? 10.948 0.069 -24.725 1.00 96.12 99 TYR A N 1
ATOM 748 C CA . TYR A 1 99 ? 11.979 -0.957 -24.586 1.00 96.12 99 TYR A CA 1
ATOM 749 C C . TYR A 1 99 ? 11.389 -2.367 -24.647 1.00 96.12 99 TYR A C 1
ATOM 751 O O . TYR A 1 99 ? 10.234 -2.610 -24.301 1.00 96.12 99 TYR A O 1
ATOM 759 N N . ARG A 1 100 ? 12.224 -3.329 -25.048 1.00 93.69 100 ARG A N 1
ATOM 760 C CA . ARG A 1 100 ? 11.930 -4.758 -24.898 1.00 93.69 100 ARG A CA 1
ATOM 761 C C . ARG A 1 100 ? 12.432 -5.246 -23.539 1.00 93.69 100 ARG A C 1
ATOM 763 O O . ARG A 1 100 ? 13.435 -4.743 -23.028 1.00 93.69 100 ARG A O 1
ATOM 770 N N . LEU A 1 101 ? 11.719 -6.214 -22.974 1.00 92.94 101 LEU A N 1
ATOM 771 C CA . LEU A 1 101 ? 12.141 -6.946 -21.783 1.00 92.94 101 LEU A CA 1
ATOM 772 C C . LEU A 1 101 ? 12.873 -8.208 -22.229 1.00 92.94 101 LEU A C 1
ATOM 774 O O . LEU A 1 101 ? 12.392 -8.897 -23.134 1.00 92.94 101 LEU A O 1
ATOM 778 N N . ASN A 1 102 ? 14.006 -8.505 -21.600 1.00 90.94 102 ASN A N 1
ATOM 779 C CA . ASN A 1 102 ? 14.799 -9.684 -21.929 1.00 90.94 102 ASN A CA 1
ATOM 780 C C . ASN A 1 102 ? 14.671 -10.731 -20.811 1.00 90.94 102 ASN A C 1
ATOM 782 O O . ASN A 1 102 ? 14.707 -10.368 -19.636 1.00 90.94 102 ASN A O 1
ATOM 786 N N . PRO A 1 103 ? 14.561 -12.034 -21.135 1.00 84.50 103 PRO A N 1
ATOM 787 C CA . PRO A 1 103 ? 14.447 -13.091 -20.126 1.00 84.50 103 PRO A CA 1
ATOM 788 C C . PRO A 1 103 ? 15.630 -13.159 -19.151 1.00 84.50 103 PRO A C 1
ATOM 790 O O . PRO A 1 103 ? 15.470 -13.634 -18.032 1.00 84.50 103 PRO A O 1
ATOM 793 N N . GLU A 1 104 ? 16.804 -12.671 -19.559 1.00 85.00 104 GLU A N 1
ATOM 794 C CA . GLU A 1 104 ? 18.015 -12.609 -18.727 1.00 85.00 104 GLU A CA 1
ATOM 795 C C . GLU A 1 104 ? 17.861 -11.694 -17.498 1.00 85.00 104 GLU A C 1
ATOM 797 O O . GLU A 1 104 ? 18.644 -11.786 -16.558 1.00 85.00 104 GLU A O 1
ATOM 802 N N . GLU A 1 105 ? 16.852 -10.821 -17.490 1.00 76.94 105 GLU A N 1
ATOM 803 C CA . GLU A 1 105 ? 16.591 -9.841 -16.429 1.00 76.94 105 GLU A CA 1
ATOM 804 C C . GLU A 1 105 ? 15.724 -10.404 -15.286 1.00 76.94 105 GLU A C 1
ATOM 806 O O . GLU A 1 105 ? 15.454 -9.697 -14.321 1.00 76.94 105 GLU A O 1
ATOM 811 N N . LEU A 1 106 ? 15.278 -11.663 -15.384 1.00 71.94 106 LEU A N 1
ATOM 812 C CA . LEU A 1 106 ? 14.426 -12.344 -14.395 1.00 71.94 106 LEU A CA 1
ATOM 813 C C . LEU A 1 106 ? 15.209 -13.003 -13.236 1.00 71.94 106 LEU A C 1
ATOM 815 O O . LEU A 1 106 ? 14.647 -13.845 -12.534 1.00 71.94 106 LEU A O 1
ATOM 819 N N . ALA A 1 107 ? 16.492 -12.666 -13.071 1.00 59.19 107 ALA A N 1
ATOM 820 C CA . ALA A 1 107 ? 17.402 -13.270 -12.090 1.00 59.19 107 ALA A CA 1
ATOM 821 C C . ALA A 1 107 ? 17.240 -12.711 -10.667 1.00 59.19 107 ALA A C 1
ATOM 823 O O . ALA A 1 107 ? 17.120 -11.474 -10.516 1.00 59.19 107 ALA A O 1
#

Secondary structure (DSSP, 8-state):
-HHHHHHT---SEEEEESGGGGSS-HHHHHHHHHHTT-EEEEE---HHHHHHSSEEEEEETTEEEEEEE--HHHHHHHHHHHHHHHHHHHHHHHHHTTPPP-GGG--

Radius of gyration: 16.17 Å; Cα contacts (8 Å, |Δi|>4): 101; chains: 1; bounding box: 42×35×38 Å

Nearest PDB structures (foldseek):
  7vwc-assembly1_A  TM=5.940E-01  e=2.163E-02  Caenorhabditis elegans
  7qkr-assembly1_A  TM=5.844E-01  e=2.163E-02  Komagataella phaffii CBS 7435
  8vux-assembly1_B  TM=5.176E-01  e=2.309E-02  Homo sapiens
  8hvh-assembly1_A  TM=6.978E-01  e=2.103E-01  Homo sapiens
  4q9i-assembly1_A  TM=5.499E-01  e=9.642E-02  Mus musculus

Solvent-accessible surface area (backbone atoms only — not comparable to full-atom values): 6579 Å² total; per-residue (Å²): 106,68,65,49,53,45,76,68,46,95,55,64,64,45,80,43,65,54,60,73,76,72,78,58,66,56,72,57,48,55,50,51,36,46,74,60,70,32,45,76,45,74,50,71,89,50,68,55,64,55,56,73,37,70,56,47,79,42,75,49,97,93,40,83,69,48,78,47,69,65,47,80,65,55,54,52,49,36,57,54,49,48,52,54,49,49,52,52,51,53,53,52,52,42,47,75,74,68,49,84,88,58,82,84,74,77,116

Mean predicted aligned error: 4.44 Å